Protein AF-A0AAV2QAN5-F1 (afdb_monomer)

Secondary structure (DSSP, 8-state):
---EEEEE--TTTGGGEEEEEEE-TTSS-EEEEEEE-----GGGTT-EEEEEEE-TTSSS-EEEEEE----EEEEEEEEEESSS--TTPPPEEEEEEEEES------

InterPro domains:
  IPR013162 CD80-like, immunoglobulin C2-set [PF08205] (15-60)
  IPR013783 Immunoglobulin-like fold [G3DSA:2.60.40.10] (1-81)
  IPR036179 Immunoglobulin-like domain superfamily [SSF48726] (19-74)
  IPR036179 Immunoglobulin-like domain superfamily [SSF48726] (70-104)
  IPR051427 Nectin and Nectin-like [PTHR23277] (18-103)

Sequence (107 aa):
WVDDSAVSVDQHINNGAVVTTEPMDDGKRVTVISRLSFTPRRTHNNRTVTCITSNQALSSPLQASISLHVQFPPEVRLSQRPRDLMEGDDATFVCHADANPQIMTYK

Structure (mmCIF, N/CA/C/O backbone):
data_AF-A0AAV2QAN5-F1
#
_entry.id   AF-A0AAV2QAN5-F1
#
loop_
_atom_site.group_PDB
_atom_site.id
_atom_site.type_symbol
_atom_site.label_atom_id
_atom_site.label_alt_id
_atom_site.label_comp_id
_atom_site.label_asym_id
_atom_site.label_entity_id
_atom_site.label_seq_id
_atom_site.pdbx_PDB_ins_code
_atom_site.Cartn_x
_atom_site.Cartn_y
_atom_site.Cartn_z
_atom_site.occupancy
_atom_site.B_iso_or_equiv
_atom_site.auth_seq_id
_atom_site.auth_comp_id
_atom_site.auth_asym_id
_atom_site.auth_atom_id
_atom_site.pdbx_PDB_model_num
ATOM 1 N N . TRP A 1 1 ? -21.146 3.114 23.342 1.00 41.69 1 TRP A N 1
ATOM 2 C CA . TRP A 1 1 ? -21.107 4.213 22.368 1.00 41.69 1 TRP A CA 1
ATOM 3 C C . TRP A 1 1 ? -19.694 4.246 21.804 1.00 41.69 1 TRP A C 1
ATOM 5 O O . TRP A 1 1 ? -18.781 4.590 22.537 1.00 41.69 1 TRP A O 1
ATOM 15 N N . VAL A 1 2 ? -19.502 3.701 20.600 1.00 47.88 2 VAL A N 1
ATOM 16 C CA . VAL A 1 2 ? -18.238 3.732 19.842 1.00 47.88 2 VAL A CA 1
ATOM 17 C C . VAL A 1 2 ? -18.616 4.447 18.555 1.00 47.88 2 VAL A C 1
ATOM 19 O O . VAL A 1 2 ? -19.406 3.917 17.779 1.00 47.88 2 VAL A O 1
ATOM 22 N N . ASP A 1 3 ? -18.200 5.695 18.438 1.00 49.31 3 ASP A N 1
ATOM 23 C CA . ASP A 1 3 ? -18.763 6.676 17.517 1.0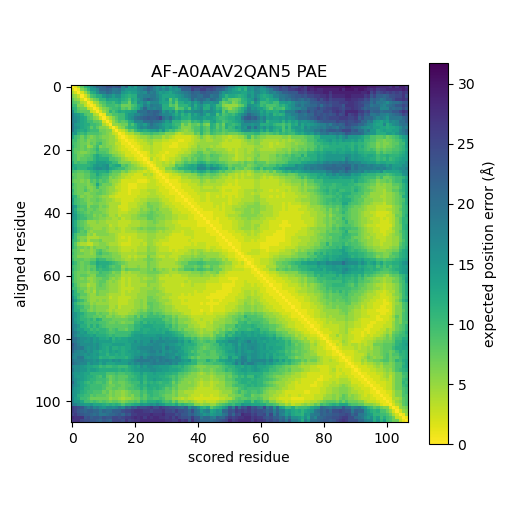0 49.31 3 ASP A CA 1
ATOM 24 C C . ASP A 1 3 ? -17.995 6.797 16.197 1.00 49.31 3 ASP A C 1
ATOM 26 O O . ASP A 1 3 ? -18.584 7.271 15.234 1.00 49.31 3 ASP A O 1
ATOM 30 N N . ASP A 1 4 ? -16.762 6.290 16.079 1.00 53.69 4 ASP A N 1
ATOM 31 C CA . ASP A 1 4 ? -16.056 6.367 14.795 1.00 53.69 4 ASP A CA 1
ATOM 32 C C . ASP A 1 4 ? -15.002 5.262 14.615 1.00 53.69 4 ASP A C 1
ATOM 34 O O . ASP A 1 4 ? -13.937 5.254 15.237 1.00 53.69 4 ASP A O 1
ATOM 38 N N . SER A 1 5 ? -15.298 4.295 13.742 1.00 54.44 5 SER A N 1
ATOM 39 C CA . SER A 1 5 ? -14.274 3.424 13.154 1.00 54.44 5 SER A CA 1
ATOM 40 C C . SER A 1 5 ? -13.847 4.024 11.822 1.00 54.44 5 SER A C 1
ATOM 42 O O . SER A 1 5 ? -14.363 3.651 10.767 1.00 54.44 5 SER A O 1
ATOM 44 N N . ALA A 1 6 ? -12.926 4.980 11.877 1.00 58.72 6 ALA A N 1
ATOM 45 C CA . ALA A 1 6 ? -12.410 5.642 10.691 1.00 58.72 6 ALA A CA 1
ATOM 46 C C . ALA A 1 6 ? -11.264 4.825 10.077 1.00 58.72 6 ALA A C 1
ATOM 48 O O . ALA A 1 6 ? -10.322 4.406 10.753 1.00 58.72 6 ALA A O 1
ATOM 49 N N . VAL A 1 7 ? -11.336 4.616 8.767 1.00 59.09 7 VAL A N 1
ATOM 50 C CA . VAL A 1 7 ? -10.245 4.051 7.972 1.00 59.09 7 VAL A CA 1
ATOM 51 C C . VAL A 1 7 ? -9.506 5.223 7.335 1.00 59.09 7 VAL A C 1
ATOM 53 O O . VAL A 1 7 ? -10.071 5.934 6.509 1.00 59.09 7 VAL A O 1
ATOM 56 N N . SER A 1 8 ? -8.259 5.466 7.740 1.00 54.53 8 SER A N 1
ATOM 57 C CA . SER A 1 8 ? -7.454 6.559 7.189 1.00 54.53 8 SER A CA 1
ATOM 58 C C . SER A 1 8 ? -6.545 6.029 6.081 1.00 54.53 8 SER A C 1
ATOM 60 O O . SER A 1 8 ? -5.496 5.440 6.357 1.00 54.53 8 SER A O 1
ATOM 62 N N . VAL A 1 9 ? -6.958 6.214 4.825 1.00 56.09 9 VAL A N 1
ATOM 63 C CA . VAL A 1 9 ? -6.194 5.841 3.621 1.00 56.09 9 VAL A CA 1
ATOM 64 C C . VAL A 1 9 ? -6.350 6.931 2.549 1.00 56.09 9 VAL A C 1
ATOM 66 O O . VAL A 1 9 ? -7.155 7.851 2.698 1.00 56.09 9 VAL A O 1
ATOM 69 N N . ASP A 1 10 ? -5.565 6.846 1.469 1.00 55.69 10 ASP A N 1
ATOM 70 C CA . ASP A 1 10 ? -5.778 7.582 0.214 1.00 55.69 10 ASP A CA 1
ATOM 71 C C . ASP A 1 10 ? -7.270 7.659 -0.165 1.00 55.69 10 ASP A C 1
ATOM 73 O O . ASP A 1 10 ? -8.010 6.684 -0.004 1.00 55.69 10 ASP A O 1
ATOM 77 N N . GLN A 1 11 ? -7.710 8.801 -0.708 1.00 52.09 11 GLN A N 1
ATOM 78 C CA . GLN A 1 11 ? -9.129 9.076 -0.988 1.00 52.09 11 GLN A CA 1
ATOM 79 C C . GLN A 1 11 ? -9.805 8.012 -1.875 1.00 52.09 11 GLN A C 1
ATOM 81 O O . GLN A 1 11 ? -11.016 7.834 -1.786 1.00 52.09 11 GLN A O 1
ATOM 86 N N . HIS A 1 12 ? -9.052 7.258 -2.684 1.00 56.69 12 HIS A N 1
ATOM 87 C CA . HIS A 1 12 ? -9.610 6.205 -3.540 1.00 56.69 12 HIS A CA 1
ATOM 88 C C . HIS A 1 12 ? -9.870 4.865 -2.840 1.00 56.69 12 HIS A C 1
ATOM 90 O O . HIS A 1 12 ? -10.549 4.013 -3.413 1.00 56.69 12 HIS A O 1
ATOM 96 N N . ILE A 1 13 ? -9.314 4.640 -1.647 1.00 62.38 13 ILE A N 1
ATOM 97 C CA . ILE A 1 13 ? -9.483 3.388 -0.894 1.00 62.38 13 ILE A CA 1
ATOM 98 C C . ILE A 1 13 ? -10.659 3.502 0.094 1.00 62.38 13 ILE A C 1
ATOM 100 O O . ILE A 1 13 ? -11.294 2.499 0.407 1.00 62.38 13 ILE A O 1
ATOM 104 N N . ASN A 1 14 ? -11.034 4.720 0.501 1.00 63.53 14 ASN A N 1
ATOM 105 C CA . ASN A 1 14 ? -12.023 4.959 1.562 1.00 63.53 14 ASN A CA 1
ATOM 106 C C . ASN A 1 14 ? -13.489 4.701 1.155 1.00 63.53 14 ASN A C 1
ATOM 108 O O . ASN A 1 14 ? -14.342 4.556 2.026 1.00 63.53 14 ASN A O 1
ATOM 112 N N . ASN A 1 15 ? -13.800 4.596 -0.142 1.00 66.38 15 ASN A N 1
ATOM 113 C CA . ASN A 1 15 ? -15.188 4.518 -0.631 1.00 66.38 15 ASN A CA 1
ATOM 114 C C . ASN A 1 15 ? -15.912 3.192 -0.335 1.00 66.38 15 ASN A C 1
ATOM 116 O O . ASN A 1 15 ? -17.107 3.090 -0.593 1.00 66.38 15 ASN A O 1
ATOM 120 N N . GLY A 1 16 ? -15.215 2.174 0.174 1.00 71.00 16 GLY A N 1
ATOM 121 C CA . GLY A 1 16 ? -15.804 0.867 0.480 1.00 71.00 16 GLY A CA 1
ATOM 122 C C . GLY A 1 16 ? -15.716 0.459 1.946 1.00 71.00 16 GLY A C 1
ATOM 123 O O . GLY A 1 16 ? -15.784 -0.734 2.246 1.00 71.00 16 GLY A O 1
ATOM 124 N N . ALA A 1 17 ? -15.512 1.417 2.852 1.00 81.12 17 ALA A N 1
ATOM 125 C CA . ALA A 1 17 ? -15.586 1.166 4.285 1.00 81.12 17 ALA A CA 1
ATOM 126 C C . ALA A 1 17 ? -17.055 1.012 4.715 1.00 81.12 17 ALA A C 1
ATOM 128 O O . ALA A 1 17 ? -17.862 1.924 4.549 1.00 81.12 17 ALA A O 1
ATOM 129 N N . VAL A 1 18 ? -17.398 -0.147 5.273 1.00 84.75 18 VAL A N 1
ATOM 130 C CA . VAL A 1 18 ? -18.722 -0.452 5.823 1.00 84.75 18 VAL A CA 1
ATOM 131 C C . VAL A 1 18 ? -18.570 -0.776 7.301 1.00 84.75 18 VAL A C 1
ATOM 133 O O . VAL A 1 18 ? -17.786 -1.650 7.671 1.00 84.75 18 VAL A O 1
ATOM 136 N N . VAL A 1 19 ? -19.343 -0.091 8.141 1.00 84.38 19 VAL A N 1
ATOM 137 C CA . VAL A 1 19 ? -19.350 -0.297 9.591 1.00 84.38 19 VAL A CA 1
ATOM 138 C C . VAL A 1 19 ? -20.610 -1.057 9.986 1.00 84.38 19 VAL A C 1
ATOM 140 O O . VAL A 1 19 ? -21.718 -0.669 9.624 1.00 84.38 19 VAL A O 1
ATOM 143 N N . THR A 1 20 ? -20.441 -2.140 10.736 1.00 85.81 20 THR A N 1
ATOM 144 C CA . THR A 1 20 ? -21.533 -2.941 11.295 1.00 85.81 20 THR A CA 1
ATOM 145 C C . THR A 1 20 ? -21.417 -3.007 12.808 1.00 85.81 20 THR A C 1
ATOM 147 O O . THR A 1 20 ? -20.309 -3.051 13.347 1.00 85.81 20 THR A O 1
ATOM 150 N N . THR A 1 21 ? -22.557 -3.045 13.492 1.00 88.19 21 THR A N 1
ATOM 151 C CA . THR A 1 21 ? -22.630 -3.141 14.950 1.00 88.19 21 THR A CA 1
ATOM 152 C C . THR A 1 21 ? -23.451 -4.355 15.364 1.00 88.19 21 THR A C 1
ATOM 154 O O . THR A 1 21 ? -24.517 -4.617 14.812 1.00 88.19 21 THR A O 1
ATOM 157 N N . GLU A 1 22 ? -22.947 -5.102 16.340 1.00 88.56 22 GLU A N 1
ATOM 158 C CA . GLU A 1 22 ? -23.606 -6.287 16.888 1.00 88.56 22 GLU A CA 1
ATOM 159 C C . GLU A 1 22 ? -23.769 -6.122 18.407 1.00 88.56 22 GLU A C 1
ATOM 161 O O . GLU A 1 22 ? -22.802 -5.755 19.082 1.00 88.56 22 GLU A O 1
ATOM 166 N N . PRO A 1 23 ? -24.969 -6.336 18.973 1.00 90.12 23 PRO A N 1
ATOM 167 C CA . PRO A 1 23 ? -25.177 -6.250 20.414 1.00 90.12 23 PRO A CA 1
ATOM 168 C C . PRO A 1 23 ? -24.456 -7.389 21.142 1.00 90.12 23 PRO A C 1
ATOM 170 O O . PRO A 1 23 ? -24.423 -8.522 20.668 1.00 90.12 23 PRO A O 1
ATOM 173 N N . MET A 1 24 ? -23.887 -7.085 22.308 1.00 90.19 24 MET A N 1
ATOM 174 C CA . MET A 1 24 ? -23.305 -8.089 23.203 1.00 90.19 24 MET A CA 1
ATOM 175 C C . MET A 1 24 ? -24.388 -8.723 24.091 1.00 90.19 24 MET A C 1
ATOM 177 O O . MET A 1 24 ? -25.467 -8.154 24.258 1.00 90.19 24 MET A O 1
ATOM 181 N N . ASP A 1 25 ? -24.072 -9.858 24.725 1.00 92.56 25 ASP A N 1
ATOM 182 C CA . ASP A 1 25 ? -24.995 -10.626 25.586 1.00 92.56 25 ASP A CA 1
ATOM 183 C C . ASP A 1 25 ? -25.643 -9.801 26.713 1.00 92.56 25 ASP A C 1
ATOM 185 O O . ASP A 1 25 ? -26.726 -10.124 27.195 1.00 92.56 25 ASP A O 1
ATOM 189 N N . ASP A 1 26 ? -24.986 -8.720 27.145 1.00 90.81 26 ASP A N 1
ATOM 190 C CA . ASP A 1 26 ? -25.473 -7.839 28.207 1.00 90.81 26 ASP A CA 1
ATOM 191 C C . ASP A 1 26 ? -26.495 -6.786 27.748 1.00 90.81 26 ASP A C 1
ATOM 193 O O . ASP A 1 26 ? -27.041 -6.064 28.586 1.00 90.81 26 ASP A O 1
ATOM 197 N N . GLY A 1 27 ? -26.724 -6.653 26.437 1.00 85.31 27 GLY A N 1
ATOM 198 C CA . GLY A 1 27 ? -27.620 -5.661 25.839 1.00 85.31 27 GLY A CA 1
ATOM 199 C C . GLY A 1 27 ? -27.215 -4.197 26.064 1.00 85.31 27 GLY A C 1
ATOM 200 O O . GLY A 1 27 ? -27.966 -3.292 25.706 1.00 85.31 27 GLY A O 1
ATOM 201 N N . LYS A 1 28 ? -26.048 -3.938 26.666 1.00 85.69 28 LYS A N 1
ATOM 202 C CA . LYS A 1 28 ? -25.547 -2.593 27.003 1.00 85.69 28 LYS A CA 1
ATOM 203 C C . LYS A 1 28 ? -24.362 -2.193 26.139 1.00 85.69 28 LYS A C 1
ATOM 205 O O . LYS A 1 28 ? -24.158 -1.006 25.878 1.00 85.69 28 LYS A O 1
ATOM 210 N N . ARG A 1 29 ? -23.552 -3.168 25.732 1.00 86.12 29 ARG A N 1
ATOM 211 C CA . ARG A 1 29 ? -22.388 -2.970 24.872 1.00 86.12 29 ARG A CA 1
ATOM 212 C C . ARG A 1 29 ? -22.668 -3.479 23.464 1.00 86.12 29 ARG A C 1
ATOM 214 O O . ARG A 1 29 ? -23.544 -4.309 23.235 1.00 86.12 29 ARG A O 1
ATOM 221 N N . VAL A 1 30 ? -21.897 -2.950 22.524 1.00 88.19 30 VAL A N 1
ATOM 222 C CA . VAL A 1 30 ? -21.930 -3.349 21.118 1.00 88.19 30 VAL A CA 1
ATOM 223 C C . VAL A 1 30 ? -20.510 -3.623 20.646 1.00 88.19 30 VAL A C 1
ATOM 225 O O . VAL A 1 30 ? -19.578 -2.907 21.021 1.00 88.19 30 VAL A O 1
ATOM 228 N N . THR A 1 31 ? -20.363 -4.641 19.812 1.00 86.69 31 THR A N 1
ATOM 229 C CA . THR A 1 31 ? -19.161 -4.906 19.029 1.00 86.69 31 THR A CA 1
ATOM 230 C C . THR A 1 31 ? -19.272 -4.126 17.729 1.00 86.69 31 THR A C 1
ATOM 232 O O . THR A 1 31 ? -20.279 -4.230 17.031 1.00 86.69 31 THR A O 1
ATOM 235 N N . VAL A 1 32 ? -18.253 -3.334 17.402 1.00 86.12 32 VAL A N 1
ATOM 236 C CA . VAL A 1 32 ? -18.192 -2.579 16.145 1.00 86.12 32 VAL A CA 1
ATOM 237 C C . VAL A 1 32 ? -17.170 -3.232 15.229 1.00 86.12 32 VAL A C 1
ATOM 239 O O . VAL A 1 32 ? -16.043 -3.498 15.642 1.00 86.12 32 VAL A O 1
ATOM 242 N N . ILE A 1 33 ? -17.566 -3.495 13.988 1.00 85.81 33 ILE A N 1
ATOM 243 C CA . ILE A 1 33 ? -16.717 -4.093 12.961 1.00 85.81 33 ILE A CA 1
ATOM 244 C C . ILE A 1 33 ? -16.688 -3.141 11.769 1.00 85.81 33 ILE A C 1
ATOM 246 O O . ILE A 1 33 ? -17.725 -2.865 11.171 1.00 85.81 33 ILE A O 1
ATOM 250 N N . SER A 1 34 ? -15.497 -2.670 11.403 1.00 84.69 34 SER A N 1
ATOM 251 C CA . SER A 1 34 ? -15.272 -1.920 10.164 1.00 84.69 34 SER A CA 1
ATOM 252 C C . SER A 1 34 ? -14.652 -2.840 9.115 1.00 84.69 34 SER A C 1
ATOM 254 O O . SER A 1 34 ? -13.593 -3.429 9.340 1.00 84.69 34 SER A O 1
ATOM 256 N N . ARG A 1 35 ? -15.331 -3.007 7.977 1.00 85.94 35 ARG A N 1
ATOM 257 C CA . ARG A 1 35 ? -14.868 -3.800 6.831 1.00 85.94 35 ARG A CA 1
ATOM 258 C C . ARG A 1 35 ? -14.558 -2.877 5.663 1.00 85.94 35 ARG A C 1
ATOM 260 O O . ARG A 1 35 ? -15.436 -2.171 5.184 1.00 85.94 35 ARG A O 1
ATOM 267 N N . LEU A 1 36 ? -13.326 -2.932 5.169 1.00 86.56 36 LEU A N 1
ATOM 268 C CA . LEU A 1 36 ? -12.877 -2.173 4.005 1.00 86.56 36 LEU A CA 1
ATOM 269 C C . LEU A 1 36 ? -12.851 -3.074 2.767 1.00 86.56 36 LEU A C 1
ATOM 271 O O . LEU A 1 36 ? -12.055 -4.009 2.708 1.00 86.56 36 LEU A O 1
ATOM 275 N N . SER A 1 37 ? -13.691 -2.779 1.774 1.00 86.94 37 SER A N 1
ATOM 276 C CA . SER A 1 37 ? -13.722 -3.501 0.494 1.00 86.94 37 SER A CA 1
ATOM 277 C C . SER A 1 37 ? -13.358 -2.572 -0.659 1.00 86.94 37 SER A C 1
ATOM 279 O O . SER A 1 37 ? -14.048 -1.592 -0.905 1.00 86.94 37 SER A O 1
ATOM 281 N N . PHE A 1 38 ? -12.293 -2.865 -1.401 1.00 87.00 38 PHE A N 1
ATOM 282 C CA . PHE A 1 38 ? -11.889 -2.059 -2.556 1.00 87.00 38 PHE A CA 1
ATOM 283 C C . PHE A 1 38 ? -11.213 -2.923 -3.619 1.00 87.00 38 PHE A C 1
ATOM 285 O O . PHE A 1 38 ? -10.730 -4.018 -3.337 1.00 87.00 38 PHE A O 1
ATOM 292 N N . THR A 1 39 ? -11.153 -2.414 -4.850 1.00 89.50 39 THR A N 1
ATOM 293 C CA . THR A 1 39 ? -10.389 -3.060 -5.925 1.00 89.50 39 THR A CA 1
ATOM 294 C C . THR A 1 39 ? -8.933 -2.579 -5.871 1.00 89.50 39 THR A C 1
ATOM 296 O O . THR A 1 39 ? -8.685 -1.381 -6.059 1.00 89.50 39 THR A O 1
ATOM 299 N N . PRO A 1 40 ? -7.951 -3.457 -5.589 1.00 89.12 40 PRO A N 1
ATOM 300 C CA . PRO A 1 40 ? -6.552 -3.058 -5.516 1.00 89.12 40 PRO A CA 1
ATOM 301 C C . PRO A 1 40 ? -6.011 -2.654 -6.894 1.00 89.12 40 PRO A C 1
ATOM 303 O O . PRO A 1 40 ? -6.373 -3.223 -7.921 1.00 89.12 40 PRO A O 1
ATOM 306 N N . ARG A 1 41 ? -5.118 -1.660 -6.911 1.00 90.69 41 ARG A N 1
ATOM 307 C CA . ARG A 1 41 ? -4.420 -1.164 -8.105 1.00 90.69 41 ARG A CA 1
ATOM 308 C C . ARG A 1 41 ? -2.918 -1.191 -7.851 1.00 90.69 41 ARG A C 1
ATOM 310 O O . ARG A 1 41 ? -2.493 -1.109 -6.701 1.00 90.69 41 ARG A O 1
ATOM 317 N N . ARG A 1 42 ? -2.116 -1.203 -8.920 1.00 89.25 42 ARG A N 1
ATOM 318 C CA . ARG A 1 42 ? -0.646 -1.064 -8.858 1.00 89.25 42 ARG A CA 1
ATOM 319 C C . ARG A 1 42 ? -0.200 0.077 -7.937 1.00 89.25 42 ARG A C 1
ATOM 321 O O . ARG A 1 42 ? 0.702 -0.099 -7.129 1.00 89.25 42 ARG A O 1
ATOM 328 N N . THR A 1 43 ? -0.866 1.228 -8.025 1.00 89.38 43 THR A N 1
ATOM 329 C CA . THR A 1 43 ? -0.559 2.432 -7.233 1.00 89.38 43 THR A CA 1
ATOM 330 C C . THR A 1 43 ? -0.778 2.263 -5.726 1.00 89.38 43 THR A C 1
ATOM 332 O O . THR A 1 43 ? -0.299 3.086 -4.944 1.00 89.38 43 THR A O 1
ATOM 335 N N . HIS A 1 44 ? -1.497 1.215 -5.311 1.00 90.88 44 HIS A N 1
ATOM 336 C CA . HIS A 1 44 ? -1.736 0.875 -3.910 1.00 90.88 44 HIS A CA 1
ATOM 337 C C . HIS A 1 44 ? -0.651 -0.049 -3.331 1.00 90.88 44 HIS A C 1
ATOM 339 O O . HIS A 1 44 ? -0.640 -0.273 -2.124 1.00 90.88 44 HIS A O 1
ATOM 345 N N . ASN A 1 45 ? 0.260 -0.590 -4.149 1.00 92.25 45 ASN A N 1
ATOM 346 C CA . ASN A 1 45 ? 1.350 -1.420 -3.642 1.00 92.25 45 ASN A CA 1
ATOM 347 C C . ASN A 1 45 ? 2.258 -0.614 -2.700 1.00 92.25 45 ASN A C 1
ATOM 349 O O . ASN A 1 45 ? 2.585 0.537 -2.989 1.00 92.25 45 ASN A O 1
ATOM 353 N N . ASN A 1 46 ? 2.662 -1.220 -1.583 1.00 91.25 46 ASN A N 1
ATOM 354 C CA . ASN A 1 46 ? 3.429 -0.596 -0.499 1.00 91.25 46 ASN A CA 1
ATOM 355 C C . ASN A 1 46 ? 2.738 0.609 0.169 1.00 91.25 46 ASN A C 1
ATOM 357 O O . ASN A 1 46 ? 3.389 1.382 0.874 1.00 91.25 46 ASN A O 1
ATOM 361 N N . ARG A 1 47 ? 1.428 0.801 -0.038 1.00 90.62 47 ARG A N 1
ATOM 362 C CA . ARG A 1 47 ? 0.644 1.779 0.729 1.00 90.62 47 ARG A CA 1
ATOM 363 C C . ARG A 1 47 ? 0.204 1.169 2.053 1.00 90.62 47 ARG A C 1
ATOM 365 O O . ARG A 1 47 ? -0.135 -0.008 2.115 1.00 90.62 47 ARG A O 1
ATOM 372 N N . THR A 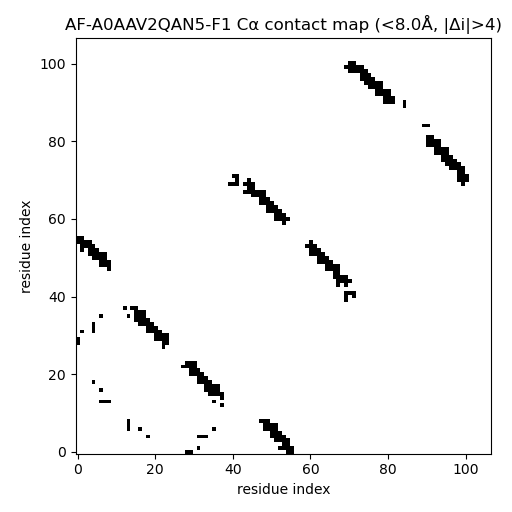1 48 ? 0.161 1.991 3.0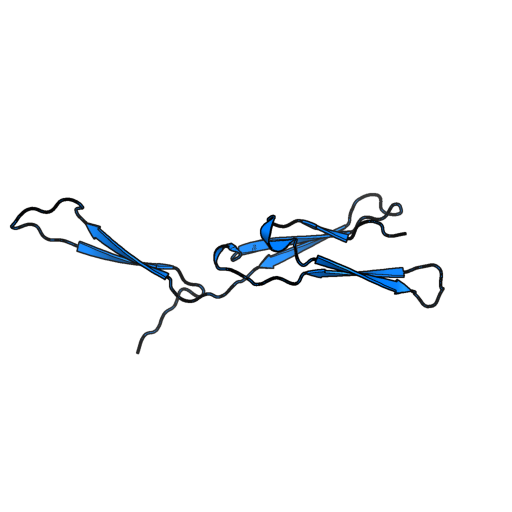94 1.00 89.44 48 THR A N 1
ATOM 373 C CA . THR A 1 48 ? -0.298 1.584 4.425 1.00 89.44 48 THR A CA 1
ATOM 374 C C . THR A 1 48 ? -1.772 1.923 4.602 1.00 89.44 48 THR A C 1
ATOM 376 O O . THR A 1 48 ? -2.201 3.026 4.265 1.00 89.44 48 THR A O 1
ATOM 379 N N . VAL A 1 49 ? -2.533 0.978 5.147 1.00 88.38 49 VAL A N 1
ATOM 380 C CA . VAL A 1 49 ? -3.913 1.162 5.594 1.00 88.38 49 VAL A CA 1
ATOM 381 C C . VAL A 1 49 ? -3.937 1.155 7.111 1.00 88.38 49 VAL A C 1
ATOM 383 O O . VAL A 1 49 ? -3.409 0.225 7.718 1.00 88.38 49 VAL A O 1
ATOM 386 N N . THR A 1 50 ? -4.580 2.154 7.712 1.00 86.69 50 THR A N 1
ATOM 387 C CA . THR A 1 50 ? -4.713 2.260 9.167 1.00 86.69 50 THR A CA 1
ATOM 388 C C . THR A 1 50 ? -6.184 2.270 9.562 1.00 86.69 50 THR A C 1
ATOM 390 O O .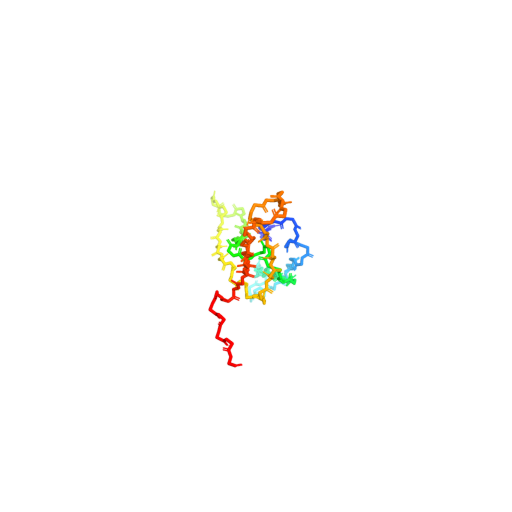 THR A 1 50 ? -6.974 3.073 9.067 1.00 86.69 50 THR A O 1
ATOM 393 N N . CYS A 1 51 ? -6.545 1.355 10.457 1.00 86.50 51 CYS A N 1
ATOM 394 C CA . CYS A 1 51 ? -7.827 1.331 11.144 1.00 86.50 51 CYS A CA 1
ATOM 395 C C . CYS A 1 51 ? -7.686 2.111 12.448 1.00 86.50 51 CYS A C 1
ATOM 397 O O . CYS A 1 51 ? -6.811 1.793 13.256 1.00 86.50 51 CYS A O 1
ATOM 399 N N . ILE A 1 52 ? -8.531 3.120 12.639 1.00 85.81 52 ILE A N 1
ATOM 400 C CA . ILE A 1 52 ? -8.560 3.956 13.835 1.00 85.81 52 ILE A CA 1
ATOM 401 C C . ILE A 1 52 ? -9.883 3.711 14.552 1.00 85.81 52 ILE A C 1
ATOM 403 O O . ILE A 1 52 ? -10.950 3.753 13.947 1.00 85.81 52 ILE A O 1
ATOM 407 N N . THR A 1 53 ? -9.811 3.441 15.851 1.00 84.81 53 THR A N 1
ATOM 408 C CA . THR A 1 53 ? -10.979 3.290 16.722 1.00 84.81 53 THR A CA 1
ATOM 409 C C . THR A 1 53 ? -10.913 4.319 17.839 1.00 84.81 53 THR A C 1
ATOM 411 O O . THR A 1 53 ? -9.951 4.348 18.611 1.00 84.81 53 THR A O 1
ATOM 414 N N . SER A 1 54 ? -11.946 5.150 17.942 1.00 85.12 54 SER A N 1
ATOM 415 C CA . SER A 1 54 ? -12.129 6.102 19.037 1.00 85.12 54 SER A CA 1
ATOM 416 C C . SER A 1 54 ? -13.276 5.668 19.952 1.00 85.12 54 SER A C 1
ATOM 418 O O . SER A 1 54 ? -14.246 5.035 19.536 1.00 85.12 54 SER A O 1
ATOM 420 N N . ASN A 1 55 ? -13.142 5.971 21.241 1.00 83.06 55 ASN A N 1
ATOM 421 C CA . ASN A 1 55 ? -14.195 5.796 22.236 1.00 83.06 55 ASN A CA 1
ATOM 422 C C . ASN A 1 55 ? -13.958 6.822 23.346 1.00 83.06 55 ASN A C 1
ATOM 424 O O . ASN A 1 55 ? -12.819 6.998 23.769 1.00 83.06 55 ASN A O 1
ATOM 428 N N . GLN A 1 56 ? -15.013 7.463 23.845 1.00 85.31 56 GLN A N 1
ATOM 429 C CA . GLN A 1 56 ? -14.927 8.458 24.925 1.00 85.31 56 GLN A CA 1
ATOM 430 C C . GLN A 1 56 ? -14.326 7.908 26.231 1.00 85.31 56 GLN A C 1
ATOM 432 O O . GLN A 1 56 ? -13.813 8.669 27.044 1.00 85.31 56 GLN A O 1
ATOM 437 N N . ALA A 1 57 ? -14.380 6.590 26.441 1.00 86.31 57 ALA A N 1
ATOM 438 C CA . ALA A 1 57 ? -13.753 5.918 27.577 1.00 86.31 57 ALA A CA 1
ATOM 439 C C . ALA A 1 57 ? -12.233 5.719 27.413 1.00 86.31 57 ALA A C 1
ATOM 441 O O . ALA A 1 57 ? -11.565 5.328 28.369 1.00 86.31 57 ALA A O 1
ATOM 442 N N . LEU A 1 58 ? -11.684 5.949 26.217 1.00 85.06 58 LEU A N 1
ATOM 443 C CA . LEU A 1 58 ? -10.252 5.881 25.945 1.00 85.06 58 LEU A CA 1
ATOM 444 C C . LEU A 1 58 ? -9.636 7.279 26.053 1.00 85.06 58 LEU A C 1
ATOM 446 O O . LEU A 1 58 ? -10.187 8.256 25.553 1.00 85.06 58 LEU A O 1
ATOM 450 N N . SER A 1 59 ? -8.452 7.371 26.659 1.00 89.38 59 SER A N 1
ATOM 451 C CA . SER A 1 59 ? -7.675 8.617 26.714 1.00 89.38 59 SER A CA 1
ATOM 452 C C . SER A 1 59 ? -7.083 9.013 25.358 1.00 89.38 59 SER A C 1
ATOM 454 O O . SER A 1 59 ? -6.795 10.186 25.127 1.00 89.38 59 SER A O 1
ATOM 456 N N . SER A 1 60 ? -6.900 8.046 24.459 1.00 88.38 60 SER A N 1
ATOM 457 C CA . SER A 1 60 ? -6.436 8.256 23.091 1.00 88.38 60 SER A CA 1
ATOM 458 C C . SER A 1 60 ? -7.033 7.215 22.131 1.00 88.38 60 SER A C 1
ATOM 460 O O . SER A 1 60 ? -7.365 6.104 22.555 1.00 88.38 60 SER A O 1
ATOM 462 N N . PRO A 1 61 ? -7.176 7.540 20.830 1.00 86.56 61 PRO A N 1
ATOM 463 C CA . PRO A 1 61 ? -7.629 6.580 19.827 1.00 86.56 61 PRO A CA 1
ATOM 464 C C . PRO A 1 61 ? -6.652 5.413 19.668 1.00 86.56 61 PRO A C 1
ATOM 466 O O . PRO A 1 61 ? -5.434 5.600 19.670 1.00 86.56 61 PRO A O 1
ATOM 469 N N . LEU A 1 62 ? -7.192 4.216 19.458 1.00 87.56 62 LEU A N 1
ATOM 470 C CA . LEU A 1 62 ? -6.410 3.029 19.126 1.00 87.56 62 LEU A CA 1
ATOM 471 C C . LEU A 1 62 ? -6.239 2.928 17.614 1.00 87.56 62 LEU A C 1
ATOM 473 O O . LEU A 1 62 ? -7.152 3.263 16.859 1.00 87.56 62 LEU A O 1
ATOM 477 N N . GLN A 1 63 ? -5.072 2.460 17.171 1.00 88.75 63 GLN A N 1
ATOM 478 C CA . GLN A 1 63 ? -4.754 2.337 15.751 1.00 88.75 63 GLN A CA 1
ATOM 479 C C . GLN A 1 63 ? -4.096 0.995 15.445 1.00 88.75 63 GLN A C 1
ATOM 481 O O . GLN A 1 63 ? -3.233 0.532 16.190 1.00 88.75 63 GLN A O 1
ATOM 486 N N . ALA A 1 64 ? -4.466 0.402 14.315 1.00 88.06 64 ALA A N 1
ATOM 487 C CA . ALA A 1 64 ? -3.825 -0.782 13.758 1.00 88.06 64 ALA A CA 1
ATOM 488 C C . ALA A 1 64 ? -3.518 -0.534 12.281 1.00 88.06 64 ALA A C 1
ATOM 490 O O . ALA A 1 64 ? -4.386 -0.075 11.543 1.00 88.06 64 ALA A O 1
ATOM 491 N N . SER A 1 65 ? -2.290 -0.827 11.848 1.00 90.06 65 SER A N 1
ATOM 492 C CA . SER A 1 65 ? -1.835 -0.545 10.482 1.00 90.06 65 SER A CA 1
ATOM 493 C C . SER A 1 65 ? -1.375 -1.805 9.758 1.00 90.06 65 SER A C 1
ATOM 495 O O . SER A 1 65 ? -0.713 -2.654 10.351 1.00 90.06 65 SER A O 1
ATOM 497 N N . ILE A 1 66 ? -1.681 -1.894 8.464 1.00 91.06 66 ILE A N 1
ATOM 498 C CA . ILE A 1 66 ? -1.232 -2.960 7.563 1.00 91.06 66 ILE A CA 1
ATOM 499 C C . ILE A 1 66 ? -0.605 -2.354 6.305 1.00 91.06 66 ILE A C 1
ATOM 501 O O . ILE A 1 66 ? -1.106 -1.365 5.775 1.00 91.06 66 ILE A O 1
ATOM 505 N N . SER A 1 67 ? 0.483 -2.945 5.812 1.00 92.06 67 SER A N 1
ATOM 506 C CA . SER A 1 67 ? 1.072 -2.570 4.521 1.00 92.06 67 SER A CA 1
ATOM 507 C C . SER A 1 67 ? 0.493 -3.443 3.413 1.00 92.06 67 SER A C 1
ATOM 509 O O . SER A 1 67 ? 0.465 -4.670 3.531 1.00 92.06 67 SER A O 1
ATOM 511 N N . LEU A 1 68 ? 0.012 -2.818 2.341 1.00 91.44 68 LEU A N 1
ATOM 512 C CA . LEU A 1 68 ? -0.575 -3.511 1.204 1.00 91.44 68 LEU A CA 1
ATOM 513 C C . LEU A 1 68 ? 0.518 -4.076 0.299 1.00 91.44 68 LEU A C 1
ATOM 515 O O . LEU A 1 68 ? 1.332 -3.337 -0.253 1.00 91.44 68 LEU A O 1
ATOM 519 N N . HIS A 1 69 ? 0.473 -5.385 0.074 1.00 93.69 69 HIS A N 1
ATOM 520 C CA . HIS A 1 69 ? 1.300 -6.057 -0.91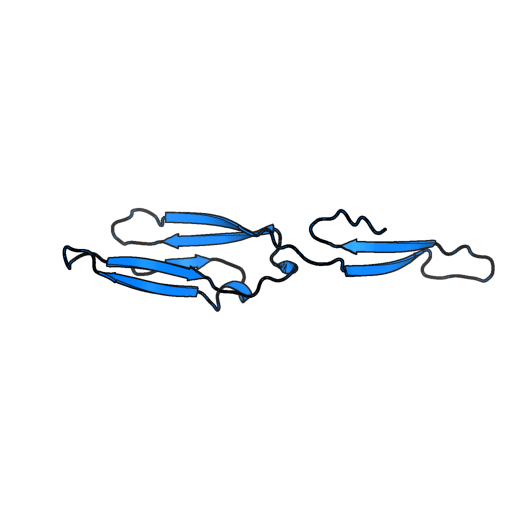9 1.00 93.69 69 HIS A CA 1
ATOM 521 C C . HIS A 1 69 ? 0.434 -6.451 -2.119 1.00 93.69 69 HIS A C 1
ATOM 523 O O . HIS A 1 69 ? -0.253 -7.472 -2.100 1.00 93.69 69 HIS A O 1
ATOM 529 N N . VAL A 1 70 ? 0.426 -5.603 -3.150 1.00 93.12 70 VAL A N 1
ATOM 530 C CA . VAL A 1 70 ? -0.422 -5.776 -4.337 1.00 93.12 70 VAL A CA 1
ATOM 531 C C . VAL A 1 70 ? 0.416 -6.335 -5.472 1.00 93.12 70 VAL A C 1
ATOM 533 O O . VAL A 1 70 ? 1.334 -5.671 -5.950 1.00 93.12 70 VAL A O 1
ATOM 536 N N . GLN A 1 71 ? 0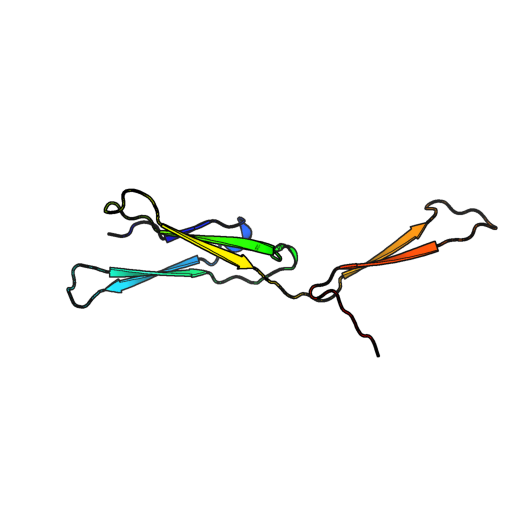.081 -7.541 -5.921 1.00 92.94 71 GLN A N 1
ATOM 537 C CA . GLN A 1 71 ? 0.707 -8.154 -7.088 1.00 92.94 71 GLN A CA 1
ATOM 538 C C . GLN A 1 71 ? 0.095 -7.603 -8.374 1.00 92.94 71 GLN A C 1
ATOM 540 O O . GLN A 1 71 ? -1.113 -7.368 -8.453 1.00 92.94 71 GLN A O 1
ATOM 545 N N . PHE A 1 72 ? 0.937 -7.378 -9.378 1.00 91.75 72 PHE A N 1
ATOM 546 C CA . PHE A 1 72 ? 0.507 -6.853 -10.668 1.00 91.75 72 PHE A CA 1
ATOM 547 C C . PHE A 1 72 ? 1.439 -7.307 -11.804 1.00 91.75 72 PHE A C 1
ATOM 549 O O . PHE A 1 72 ? 2.647 -7.448 -11.586 1.00 91.75 72 PHE A O 1
ATOM 556 N N . PRO A 1 73 ? 0.890 -7.511 -13.021 1.00 91.12 73 PRO A N 1
ATOM 557 C CA . PRO A 1 73 ? 1.661 -7.894 -14.205 1.00 91.12 73 PRO A CA 1
ATOM 558 C C . PRO A 1 73 ? 2.644 -6.789 -14.625 1.00 91.12 73 PRO A C 1
ATOM 560 O O . PRO A 1 73 ? 2.452 -5.632 -14.233 1.00 91.12 73 PRO A O 1
ATOM 563 N N . PRO A 1 74 ? 3.674 -7.107 -15.435 1.00 90.31 74 PRO A N 1
ATOM 564 C CA . PRO A 1 74 ? 4.654 -6.119 -15.872 1.00 90.31 74 PRO A CA 1
ATOM 565 C C . PRO A 1 74 ? 4.007 -5.052 -16.741 1.00 90.31 74 PRO A C 1
ATOM 567 O O . PRO A 1 74 ? 3.228 -5.354 -17.642 1.00 90.31 74 PRO A O 1
ATOM 570 N N . GLU A 1 75 ? 4.404 -3.807 -16.523 1.00 90.06 75 GLU A N 1
ATOM 571 C CA . GLU A 1 75 ? 4.191 -2.739 -17.489 1.00 90.06 75 GLU A CA 1
ATOM 572 C C . GLU A 1 75 ? 5.527 -2.452 -18.164 1.00 90.06 75 GLU A C 1
ATOM 574 O O . GLU A 1 75 ? 6.504 -2.117 -17.491 1.00 90.06 75 GLU A O 1
ATOM 579 N N . VAL A 1 76 ? 5.563 -2.631 -19.484 1.00 90.69 76 VAL A N 1
ATOM 580 C CA . VAL A 1 76 ? 6.780 -2.515 -20.285 1.00 90.69 76 VAL A CA 1
ATOM 581 C C . VAL A 1 76 ? 6.810 -1.160 -20.977 1.00 90.69 76 VAL A C 1
ATOM 583 O O . VAL A 1 76 ? 5.860 -0.779 -21.659 1.00 90.69 76 VAL A O 1
ATOM 586 N N . ARG A 1 77 ? 7.916 -0.432 -20.827 1.00 91.94 77 ARG A N 1
ATOM 587 C CA . ARG A 1 77 ? 8.164 0.851 -21.486 1.00 91.94 77 ARG A CA 1
ATOM 588 C C . ARG A 1 77 ? 9.498 0.799 -22.211 1.00 91.94 77 ARG A C 1
ATOM 590 O O . ARG A 1 77 ? 10.519 0.469 -21.615 1.00 91.94 77 ARG A O 1
ATOM 597 N N . LEU A 1 78 ? 9.491 1.146 -23.493 1.00 92.06 78 LEU A N 1
ATOM 598 C CA . LEU A 1 78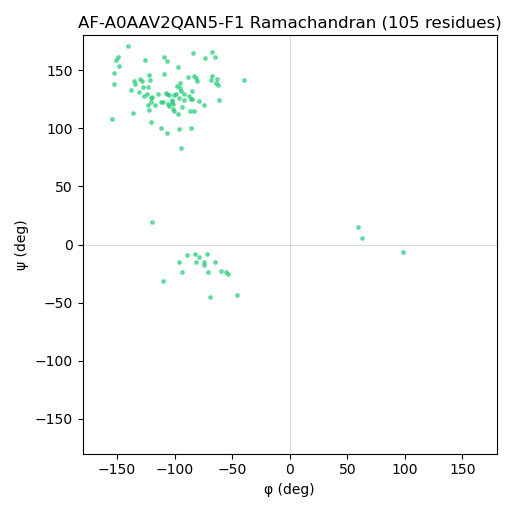 ? 10.694 1.205 -24.314 1.00 92.06 78 LEU A CA 1
ATOM 599 C C . LEU A 1 78 ? 11.192 2.649 -24.397 1.00 92.06 78 LEU A C 1
ATOM 601 O O . LEU A 1 78 ? 10.405 3.573 -24.593 1.00 92.06 78 LEU A O 1
ATOM 605 N N . SER A 1 79 ? 12.498 2.848 -24.265 1.00 92.88 79 SER A N 1
ATOM 606 C CA . SER A 1 79 ? 13.132 4.153 -24.469 1.00 92.88 79 SER A CA 1
ATOM 607 C C . SER A 1 79 ? 14.389 4.004 -25.314 1.00 92.88 79 SER A C 1
ATOM 609 O O . SER A 1 79 ? 15.149 3.071 -25.068 1.00 92.88 79 SER A O 1
ATOM 611 N N . GLN A 1 80 ? 14.630 4.910 -26.266 1.00 92.81 80 GLN A N 1
ATOM 612 C CA . GLN A 1 80 ? 15.885 4.936 -27.023 1.00 92.81 80 GLN A CA 1
ATOM 613 C C . GLN A 1 80 ? 16.892 5.950 -26.466 1.00 92.81 80 GLN A C 1
ATOM 615 O O . GLN A 1 80 ? 16.519 6.967 -25.867 1.00 92.81 80 GLN A O 1
ATOM 620 N N . ARG A 1 81 ? 18.178 5.678 -26.688 1.00 89.56 81 ARG A N 1
ATOM 621 C CA . ARG A 1 81 ? 19.305 6.575 -26.417 1.00 89.56 81 ARG A CA 1
ATOM 622 C C . ARG A 1 81 ? 20.311 6.504 -27.583 1.00 89.56 81 ARG A C 1
ATOM 624 O O . ARG A 1 81 ? 20.678 5.383 -27.927 1.00 89.56 81 ARG A O 1
ATOM 631 N N . PRO A 1 82 ? 20.801 7.638 -28.126 1.00 91.19 82 PRO A N 1
ATOM 632 C CA . PRO A 1 82 ? 20.363 9.020 -27.872 1.00 91.19 82 PRO A CA 1
ATOM 633 C C . PRO A 1 82 ? 18.939 9.301 -28.396 1.00 91.19 82 PRO A C 1
ATOM 635 O O . PRO A 1 82 ? 18.353 8.482 -29.097 1.00 91.19 82 PRO A O 1
ATOM 638 N N . ARG A 1 83 ? 18.326 10.417 -27.963 1.00 87.19 83 ARG A N 1
ATOM 639 C CA . ARG A 1 83 ? 16.973 10.799 -28.424 1.00 87.19 83 ARG A CA 1
ATOM 640 C C . ARG A 1 83 ? 16.984 11.216 -29.891 1.00 87.19 83 ARG A C 1
ATOM 642 O O . ARG A 1 83 ? 16.112 10.776 -30.635 1.00 87.19 83 ARG A O 1
ATOM 649 N N . ASP A 1 84 ? 17.970 12.030 -30.250 1.00 90.44 84 ASP A N 1
ATOM 650 C CA . ASP A 1 84 ? 18.238 12.471 -31.612 1.00 90.44 84 ASP A CA 1
ATOM 651 C C . ASP A 1 84 ? 19.279 11.537 -32.223 1.00 90.44 84 ASP A C 1
ATOM 653 O O . ASP A 1 84 ? 20.276 11.221 -31.575 1.00 90.44 84 ASP A O 1
ATOM 657 N N . LEU A 1 85 ? 19.011 11.075 -33.440 1.00 92.06 85 LEU A N 1
ATOM 658 C CA . LEU A 1 85 ? 19.837 10.119 -34.169 1.00 92.06 85 LEU A CA 1
ATOM 659 C C . LEU A 1 85 ? 20.147 10.691 -35.549 1.00 92.06 85 LEU A C 1
ATOM 661 O O . LEU A 1 85 ? 19.251 11.209 -36.220 1.00 92.06 85 LEU A O 1
ATOM 665 N N . MET A 1 86 ? 21.401 10.576 -35.969 1.00 93.56 86 MET A N 1
ATOM 666 C CA . MET A 1 86 ? 21.852 10.852 -37.327 1.00 93.56 86 MET A CA 1
ATOM 667 C C . MET A 1 86 ? 22.238 9.556 -38.042 1.00 93.56 86 MET A C 1
ATOM 669 O O . MET A 1 86 ? 22.446 8.508 -37.432 1.00 93.56 86 MET A O 1
ATOM 673 N N . GLU A 1 87 ? 22.299 9.614 -39.369 1.00 90.94 87 GLU A N 1
ATOM 674 C CA . GLU A 1 87 ? 22.754 8.481 -40.169 1.00 90.94 87 GLU A CA 1
ATOM 675 C C . GLU A 1 87 ? 24.203 8.126 -39.801 1.00 90.94 87 GLU A C 1
ATOM 677 O O . GLU A 1 87 ? 25.087 8.980 -39.839 1.00 90.94 87 GLU A O 1
ATOM 682 N N . GLY A 1 88 ? 24.428 6.865 -39.424 1.00 92.44 88 GLY A N 1
ATOM 683 C CA . GLY A 1 88 ? 25.709 6.384 -38.900 1.00 92.44 88 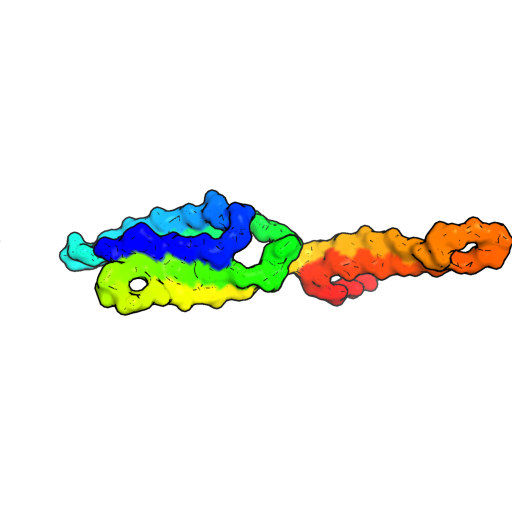GLY A CA 1
ATOM 684 C C . GLY A 1 88 ? 25.788 6.294 -37.372 1.00 92.44 88 GLY A C 1
ATOM 685 O O . GLY A 1 88 ? 26.767 5.741 -36.876 1.00 92.44 88 GLY A O 1
ATOM 686 N N . ASP A 1 89 ? 24.777 6.770 -36.635 1.00 92.69 89 ASP A N 1
ATOM 687 C CA . ASP A 1 89 ? 24.718 6.629 -35.176 1.00 92.69 89 ASP A CA 1
ATOM 688 C C . ASP A 1 89 ? 24.194 5.252 -34.737 1.00 92.69 89 ASP A C 1
ATOM 690 O O . ASP A 1 89 ? 23.236 4.712 -35.298 1.00 92.69 89 ASP A O 1
ATOM 694 N N . ASP A 1 90 ? 24.757 4.735 -33.643 1.00 91.00 90 ASP A N 1
ATOM 695 C CA . ASP A 1 90 ? 24.232 3.564 -32.943 1.00 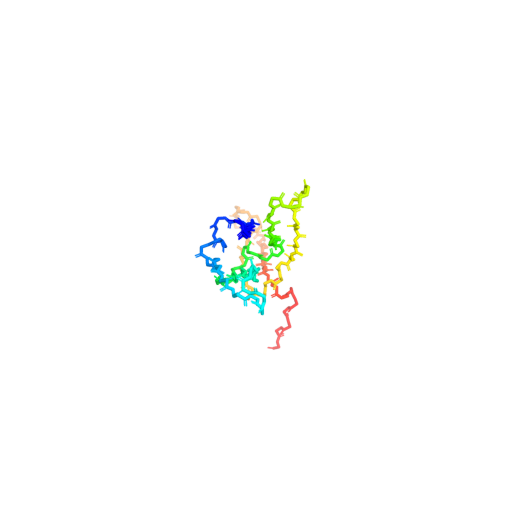91.00 90 ASP A CA 1
ATOM 696 C C . ASP A 1 90 ? 23.126 3.964 -31.952 1.00 91.00 90 ASP A C 1
ATOM 698 O O . ASP A 1 90 ? 23.328 4.766 -31.034 1.00 91.00 90 ASP A O 1
ATOM 702 N N . ALA A 1 91 ? 21.950 3.349 -32.088 1.00 91.75 91 ALA A N 1
ATOM 703 C CA . ALA A 1 91 ? 20.839 3.524 -31.157 1.00 91.75 91 ALA A CA 1
ATOM 704 C C . ALA A 1 91 ? 20.776 2.375 -30.141 1.00 91.75 91 ALA A C 1
ATOM 706 O O . ALA A 1 91 ? 20.713 1.202 -30.503 1.00 91.75 91 ALA A O 1
ATOM 707 N N . THR A 1 92 ? 20.699 2.708 -28.852 1.00 93.94 92 THR A N 1
ATOM 708 C CA . THR A 1 92 ? 20.446 1.739 -27.779 1.00 93.94 92 THR A CA 1
ATOM 709 C C . THR A 1 92 ? 18.998 1.815 -27.318 1.00 93.94 92 THR A C 1
ATOM 711 O O . THR A 1 92 ? 18.531 2.865 -26.871 1.00 93.94 92 THR A O 1
ATOM 714 N N . PHE A 1 93 ? 18.296 0.684 -27.354 1.00 91.56 93 PHE A N 1
ATOM 715 C CA . PHE A 1 93 ? 16.951 0.552 -26.802 1.00 91.56 93 PHE A CA 1
ATOM 716 C C . PHE A 1 93 ? 17.006 -0.033 -25.391 1.00 91.56 93 PHE A C 1
ATOM 718 O O . PHE A 1 93 ? 17.568 -1.101 -25.163 1.00 91.56 93 PHE A O 1
ATOM 725 N N . VAL A 1 94 ? 16.390 0.662 -24.439 1.00 91.38 94 VAL A N 1
ATOM 726 C CA . VAL A 1 94 ? 16.283 0.242 -23.041 1.00 91.38 94 VAL A CA 1
ATOM 727 C C . VAL A 1 94 ? 14.837 -0.134 -22.746 1.00 91.38 94 VAL A C 1
ATOM 729 O O . VAL A 1 94 ? 13.929 0.685 -22.917 1.00 91.38 94 VAL A O 1
ATOM 732 N N . CYS A 1 95 ? 14.647 -1.373 -22.297 1.00 89.31 95 CYS A N 1
ATOM 733 C CA . CYS A 1 95 ? 13.370 -1.921 -21.862 1.00 89.31 95 CYS A CA 1
ATOM 734 C C . CYS A 1 95 ? 13.227 -1.752 -20.346 1.00 89.31 95 CYS A C 1
ATOM 736 O O . CYS A 1 95 ? 14.017 -2.296 -19.576 1.00 89.31 95 CYS A O 1
ATOM 738 N N . HIS A 1 96 ? 12.219 -0.997 -19.922 1.00 89.94 96 HIS A N 1
ATOM 739 C CA . HIS A 1 96 ? 11.853 -0.825 -18.519 1.00 89.94 96 HIS A CA 1
ATOM 740 C C . HIS A 1 96 ? 10.628 -1.686 -18.237 1.00 89.94 96 HIS A C 1
ATOM 742 O O . HIS A 1 96 ? 9.606 -1.504 -18.894 1.00 89.94 96 HIS A O 1
ATOM 748 N N . ALA A 1 97 ? 10.709 -2.601 -17.274 1.00 89.31 97 ALA A N 1
ATOM 749 C CA . ALA A 1 97 ? 9.583 -3.428 -16.851 1.00 89.31 97 ALA A CA 1
ATOM 750 C C . ALA A 1 97 ? 9.327 -3.219 -15.355 1.00 89.31 97 ALA A C 1
ATOM 752 O O . ALA A 1 97 ? 10.178 -3.545 -14.531 1.00 89.31 97 ALA A O 1
ATOM 753 N N . ASP A 1 98 ? 8.161 -2.678 -15.005 1.00 90.38 98 ASP A N 1
ATOM 754 C CA . ASP A 1 98 ? 7.743 -2.516 -13.608 1.00 90.38 98 ASP A CA 1
ATOM 755 C C . ASP A 1 98 ? 6.672 -3.561 -13.269 1.00 90.38 98 ASP A C 1
ATOM 757 O O . ASP A 1 98 ? 5.619 -3.590 -13.915 1.00 90.38 98 ASP A O 1
ATOM 761 N N . ALA A 1 99 ? 6.934 -4.414 -12.278 1.00 91.19 99 ALA A N 1
ATOM 762 C CA . ALA A 1 99 ? 6.100 -5.551 -11.889 1.00 91.19 99 ALA A CA 1
ATOM 763 C C . ALA A 1 99 ? 6.236 -5.892 -10.399 1.00 91.19 99 ALA A C 1
ATOM 765 O O . ALA A 1 99 ? 7.263 -5.605 -9.778 1.00 91.19 99 ALA A O 1
ATOM 766 N N . ASN A 1 100 ? 5.237 -6.585 -9.847 1.00 92.19 100 ASN A N 1
ATOM 767 C CA . ASN A 1 100 ? 5.327 -7.187 -8.519 1.00 92.19 100 ASN A CA 1
ATOM 768 C C . ASN A 1 100 ? 4.745 -8.613 -8.534 1.00 92.19 100 ASN A C 1
ATOM 770 O O . ASN A 1 100 ? 3.525 -8.744 -8.691 1.00 92.19 100 ASN A O 1
ATOM 774 N N . PRO A 1 101 ? 5.564 -9.669 -8.344 1.00 90.19 101 PRO A N 1
ATOM 775 C CA . PRO A 1 101 ? 7.012 -9.654 -8.074 1.00 90.19 101 PRO A CA 1
ATOM 776 C C . PRO A 1 101 ? 7.870 -9.287 -9.304 1.00 90.19 101 PRO A C 1
ATOM 778 O O . PRO A 1 101 ? 7.424 -9.398 -10.441 1.00 90.19 101 PRO A O 1
ATOM 781 N N . GLN A 1 102 ? 9.120 -8.860 -9.076 1.00 79.56 102 GLN A N 1
ATOM 782 C CA . GLN A 1 102 ? 10.022 -8.380 -10.143 1.00 79.56 102 GLN A CA 1
ATOM 783 C C . GLN A 1 102 ? 10.608 -9.488 -11.036 1.00 79.56 102 GLN A C 1
ATOM 785 O O . GLN A 1 102 ? 11.120 -9.202 -12.116 1.00 79.56 102 GLN A O 1
ATOM 790 N N . ILE A 1 103 ? 10.568 -10.750 -10.599 1.00 69.25 103 ILE A N 1
ATOM 791 C CA . ILE A 1 103 ? 11.195 -11.856 -11.330 1.00 69.25 103 ILE A CA 1
ATOM 792 C C . ILE A 1 103 ? 10.249 -12.334 -12.428 1.00 69.25 103 ILE A C 1
ATOM 794 O O . ILE A 1 103 ? 9.193 -12.896 -12.147 1.00 69.25 103 ILE A O 1
ATOM 798 N N . MET A 1 104 ? 10.668 -12.156 -13.679 1.00 63.19 104 MET A N 1
ATOM 799 C CA . MET A 1 104 ? 9.994 -12.720 -14.845 1.00 63.19 104 MET A CA 1
ATOM 800 C C . MET A 1 104 ? 10.882 -13.784 -15.463 1.00 63.19 104 MET A C 1
ATOM 802 O O . MET A 1 104 ? 11.838 -13.474 -16.169 1.00 63.19 104 MET A O 1
ATOM 806 N N . THR A 1 105 ? 10.595 -15.051 -15.187 1.00 55.28 105 THR A N 1
ATOM 807 C CA . THR A 1 105 ? 11.180 -16.146 -15.961 1.00 55.28 105 THR A CA 1
ATOM 808 C C . THR A 1 105 ? 10.293 -16.369 -17.180 1.00 55.28 105 THR A C 1
ATOM 810 O O . THR A 1 105 ? 9.237 -16.985 -17.070 1.00 55.28 105 THR A O 1
ATOM 813 N N . TYR A 1 106 ? 10.698 -15.844 -18.335 1.00 54.19 106 TYR A N 1
ATOM 814 C CA . TYR A 1 106 ? 10.111 -16.231 -19.617 1.00 54.19 106 TYR A CA 1
ATOM 815 C C . TYR A 1 106 ? 10.851 -17.483 -20.116 1.00 54.19 106 TYR A C 1
ATOM 817 O O . TYR A 1 106 ? 12.082 -17.488 -20.153 1.00 54.19 106 TYR A O 1
ATOM 825 N N . LYS A 1 107 ? 10.106 -18.554 -20.410 1.00 44.06 107 LYS A N 1
ATOM 826 C CA . LYS A 1 107 ? 10.595 -19.766 -21.086 1.00 44.06 107 LYS A CA 1
ATOM 827 C C . LYS A 1 107 ? 10.231 -19.712 -22.559 1.00 44.06 107 LYS A C 1
ATOM 829 O O . LYS A 1 107 ? 9.118 -19.220 -22.844 1.00 44.06 107 LYS A O 1
#

Organism: Meganyctiphanes norvegica (NCBI:txid48144)

Mean predicted aligned error: 8.82 Å

Radius of gyration: 23.87 Å; Cα contacts (8 Å, |Δi|>4): 166; chains: 1; bounding box: 53×32×68 Å

Foldseek 3Di:
DFDDFDKDFPPQQRPAWDKDWAADPVNPDIDIDIDGDDDDDPVLAQGKIKTWTDDPVDPDIDIDIDGDHDWDAWDKDKDWPPPDDDPPDDIDIDIDIDGVVPDDDDD

Nearest PDB structures (foldseek):
  6arq-assembly1_D  TM=7.403E-01  e=2.880E-03  Homo sapiens
  6o3o-assembly1_D  TM=7.326E-01  e=3.571E-03  Homo sapiens
  3j8f-assembly1_7  TM=7.245E-01  e=1.298E-02  Homo sapiens
  5vl3-assembly2_R  TM=7.033E-01  e=2.475E-02  Homo sapiens
  7x13-assembly1_K  TM=5.220E-01  e=2.369E-01  Homo sapiens

pLDDT: mean 82.7, std 13.56, range [41.69, 93.94]

Solvent-accessible surface area (backbone atoms only — not comparable to full-atom values): 6954 Å² total; per-residue (Å²): 128,72,86,46,74,46,66,59,50,63,82,88,58,50,84,32,63,45,78,48,77,43,76,39,98,80,74,79,52,67,50,78,47,72,45,76,54,71,85,89,47,74,89,47,38,77,37,63,44,34,46,34,42,42,40,88,90,46,98,64,70,48,74,51,74,47,72,36,84,51,74,41,76,70,48,78,47,80,44,66,39,62,87,76,80,59,95,92,60,81,75,46,77,45,79,44,71,53,43,37,73,77,81,78,86,84,130